Protein AF-A0A7L4CT51-F1 (afdb_monomer_lite)

Structure (mmCIF, N/CA/C/O backbone):
data_AF-A0A7L4CT51-F1
#
_entry.id   AF-A0A7L4CT51-F1
#
loop_
_atom_site.group_PDB
_atom_site.id
_atom_site.type_symbol
_atom_site.label_atom_id
_atom_site.label_alt_id
_atom_site.label_comp_id
_atom_site.label_asym_id
_atom_site.label_entity_id
_atom_site.label_seq_id
_atom_site.pdbx_PDB_ins_code
_atom_site.Cartn_x
_atom_site.Cartn_y
_atom_site.Cartn_z
_atom_site.occupancy
_atom_site.B_iso_or_equiv
_atom_site.auth_seq_id
_atom_site.auth_comp_id
_atom_site.auth_asym_id
_atom_site.auth_atom_id
_atom_site.pdbx_PDB_model_num
ATOM 1 N N . MET A 1 1 ? -6.226 12.785 18.447 1.00 63.47 1 MET A N 1
ATOM 2 C CA . MET A 1 1 ? -7.227 12.547 17.384 1.00 63.47 1 MET A CA 1
ATOM 3 C C . MET A 1 1 ? -8.617 12.600 18.006 1.00 63.47 1 MET A C 1
ATOM 5 O O . MET A 1 1 ? -9.149 11.569 18.380 1.00 63.47 1 MET A O 1
ATOM 9 N N . GLU A 1 2 ? -9.180 13.797 18.171 1.00 82.69 2 GLU A N 1
ATOM 10 C CA . GLU A 1 2 ? -10.450 13.997 18.906 1.00 82.69 2 GLU A CA 1
ATOM 11 C C . GLU A 1 2 ? -11.556 14.614 18.039 1.00 82.69 2 GLU A C 1
ATOM 13 O O . GLU A 1 2 ? -12.625 14.982 18.517 1.00 82.69 2 GLU A O 1
ATOM 18 N N . HIS A 1 3 ? -11.321 14.733 16.732 1.00 94.44 3 HIS A N 1
ATOM 19 C CA . HIS A 1 3 ? -12.335 15.248 15.828 1.00 94.44 3 HIS A CA 1
ATOM 20 C C . HIS A 1 3 ? -13.496 14.248 15.705 1.00 94.44 3 HIS A C 1
ATOM 22 O O . HIS A 1 3 ? -13.267 13.063 15.458 1.00 94.44 3 HIS A O 1
ATOM 28 N N . ARG A 1 4 ? -14.744 14.732 15.815 1.00 95.44 4 ARG A N 1
ATOM 29 C CA . ARG A 1 4 ? -15.973 13.908 15.842 1.00 95.44 4 ARG A CA 1
ATOM 30 C C . ARG A 1 4 ? -16.106 12.956 14.654 1.00 95.44 4 ARG A C 1
ATOM 32 O O . ARG A 1 4 ? -16.645 11.871 14.808 1.00 95.44 4 ARG A O 1
ATOM 39 N N . PHE A 1 5 ? -15.581 13.339 13.491 1.00 95.94 5 PHE A N 1
ATOM 40 C CA . PHE A 1 5 ? -15.529 12.470 12.309 1.00 95.94 5 PHE A CA 1
ATOM 41 C C . PHE A 1 5 ? -14.841 11.120 12.586 1.00 95.94 5 PHE A C 1
ATOM 43 O O . PHE A 1 5 ? -15.252 10.100 12.046 1.00 95.94 5 PHE A O 1
ATOM 50 N N . PHE A 1 6 ? -13.833 11.100 13.461 1.00 95.25 6 PHE A N 1
ATOM 51 C CA . PHE A 1 6 ? -13.062 9.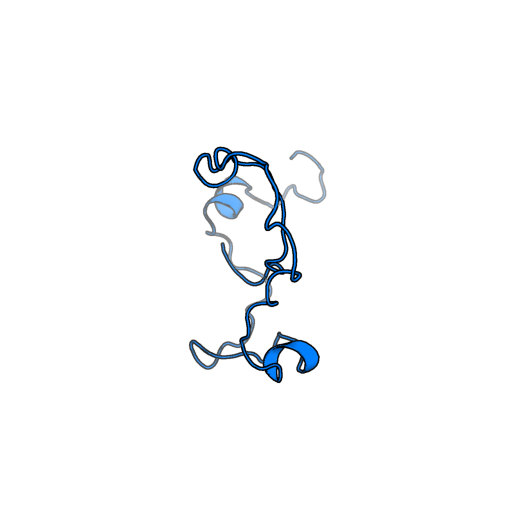905 13.796 1.00 95.25 6 PHE A CA 1
ATOM 52 C C . PHE A 1 6 ? -13.472 9.257 15.123 1.00 95.25 6 PHE A C 1
ATOM 54 O O . PHE A 1 6 ? -12.784 8.352 15.587 1.00 95.25 6 PHE A O 1
ATOM 61 N N . SER A 1 7 ? -14.589 9.673 15.733 1.00 93.62 7 SER A N 1
ATOM 62 C CA . SER A 1 7 ? -15.059 9.071 16.985 1.00 93.62 7 SER A CA 1
ATOM 63 C C . SER A 1 7 ? -15.267 7.549 16.939 1.00 93.62 7 SER A C 1
ATOM 65 O O . SER A 1 7 ? -15.055 6.928 17.977 1.00 93.62 7 SER A O 1
ATOM 67 N N . PRO A 1 8 ? -15.652 6.908 15.811 1.00 93.56 8 PRO A N 1
ATOM 68 C CA . PRO A 1 8 ? -15.782 5.451 15.787 1.00 93.56 8 PRO A CA 1
ATOM 69 C C . PRO A 1 8 ? -14.443 4.718 15.596 1.00 93.56 8 PRO A C 1
ATOM 71 O O . PRO A 1 8 ? -14.426 3.490 15.616 1.00 93.56 8 PRO A O 1
ATOM 74 N N . ILE A 1 9 ? -13.329 5.425 15.375 1.00 94.25 9 ILE A N 1
ATOM 75 C CA . ILE A 1 9 ? -12.037 4.804 15.072 1.00 94.25 9 ILE A CA 1
ATOM 76 C C . ILE A 1 9 ? -11.235 4.601 16.358 1.00 94.25 9 ILE A C 1
ATOM 78 O O . ILE A 1 9 ? -10.823 5.563 17.007 1.00 94.25 9 ILE A O 1
ATOM 82 N N . ASN A 1 10 ? -10.930 3.342 16.682 1.00 95.38 10 ASN A N 1
ATOM 83 C CA . ASN A 1 10 ? -9.881 3.028 17.645 1.00 95.38 10 ASN A CA 1
ATOM 84 C C . ASN A 1 10 ? -8.507 3.127 16.970 1.00 95.38 10 ASN A C 1
ATOM 86 O O . ASN A 1 10 ? -8.092 2.247 16.215 1.00 95.38 10 ASN A O 1
ATOM 90 N N . TRP A 1 11 ? -7.778 4.197 17.268 1.00 94.31 11 TRP A N 1
ATOM 91 C CA . TRP A 1 11 ? -6.474 4.464 16.664 1.00 94.31 11 TRP A CA 1
ATOM 92 C C . TRP A 1 11 ? -5.386 3.464 17.054 1.00 94.31 11 TRP A C 1
ATOM 94 O O . TRP A 1 11 ? -4.483 3.222 16.253 1.00 94.31 11 TRP A O 1
ATOM 104 N N . GLN A 1 12 ? -5.485 2.830 18.226 1.00 96.25 12 GLN A N 1
ATOM 105 C CA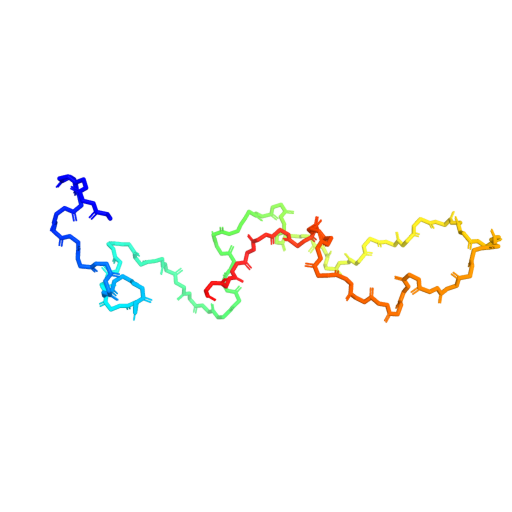 . GLN A 1 12 ? -4.537 1.784 18.609 1.00 96.25 12 GLN A CA 1
ATOM 106 C C . GLN A 1 12 ? -4.662 0.566 17.685 1.00 96.25 12 GLN A C 1
ATOM 108 O O . GLN A 1 12 ? -3.654 -0.008 17.273 1.00 96.25 12 GLN A O 1
ATOM 113 N N . ASP A 1 13 ? -5.890 0.213 17.297 1.00 96.69 13 ASP A N 1
ATOM 114 C CA . ASP A 1 13 ? -6.149 -0.891 16.372 1.00 96.69 13 ASP A CA 1
ATOM 115 C C . ASP A 1 13 ? -5.730 -0.550 14.933 1.00 96.69 13 ASP A C 1
ATOM 117 O O . ASP A 1 13 ? -5.288 -1.438 14.203 1.00 96.69 13 ASP A O 1
ATOM 121 N N . VAL A 1 14 ? -5.797 0.728 14.534 1.00 95.50 14 VAL A N 1
ATOM 122 C CA . VAL A 1 14 ? -5.253 1.205 13.246 1.00 95.50 14 VAL A CA 1
ATOM 123 C C . VAL A 1 14 ? -3.742 0.986 13.190 1.00 95.50 14 VAL A C 1
ATOM 125 O O . VAL A 1 14 ? -3.248 0.349 12.260 1.00 95.50 14 VAL A O 1
ATOM 128 N N . VAL A 1 15 ? -3.006 1.472 14.196 1.00 95.81 15 VAL A N 1
ATOM 129 C CA . VAL A 1 15 ? -1.535 1.361 14.249 1.00 95.81 15 VAL A CA 1
ATOM 130 C C . VAL A 1 15 ? -1.094 -0.101 14.301 1.00 95.81 15 VAL A C 1
ATOM 132 O O . VAL A 1 15 ? -0.120 -0.484 13.659 1.00 95.81 15 VAL A O 1
ATOM 135 N N . GLN A 1 16 ? -1.844 -0.941 15.014 1.00 97.75 16 GLN A N 1
ATOM 136 C CA . GLN A 1 16 ? -1.583 -2.378 15.103 1.00 97.75 16 GLN A CA 1
ATOM 137 C C . GLN A 1 16 ? -2.094 -3.174 13.888 1.00 97.75 16 GLN A C 1
ATOM 139 O O . GLN A 1 16 ? -2.048 -4.402 13.922 1.00 97.75 16 GLN A O 1
ATOM 144 N N . LYS A 1 17 ? -2.579 -2.505 12.827 1.00 96.38 17 LYS A N 1
ATOM 145 C CA . LYS A 1 17 ? -3.117 -3.122 11.598 1.00 96.38 17 LYS A CA 1
ATOM 146 C C . LYS A 1 17 ? -4.220 -4.168 11.884 1.00 96.38 17 LYS A C 1
ATOM 148 O O . LYS A 1 17 ? -4.353 -5.151 11.160 1.00 96.38 17 LYS A O 1
ATOM 153 N N . LYS A 1 18 ? -5.011 -3.965 12.947 1.00 97.19 18 LYS A N 1
ATOM 154 C CA . LYS A 1 18 ? -6.092 -4.871 13.392 1.00 97.19 18 LYS A CA 1
ATOM 155 C C . LYS A 1 18 ? -7.433 -4.594 12.722 1.00 97.19 18 LYS A C 1
ATOM 157 O O . LYS A 1 18 ? -8.255 -5.499 12.603 1.00 97.19 18 LYS A O 1
ATOM 162 N N . LEU A 1 19 ? -7.679 -3.346 12.326 1.00 95.69 19 LEU A N 1
ATOM 163 C CA . LEU A 1 19 ? -8.892 -3.002 11.592 1.00 95.69 19 LEU A CA 1
ATOM 164 C C . LEU A 1 19 ? -8.809 -3.562 10.170 1.00 95.69 19 LEU A C 1
ATOM 166 O O . LEU A 1 19 ? -7.791 -3.419 9.495 1.00 95.69 19 LEU A O 1
ATOM 170 N N . VAL A 1 20 ? -9.897 -4.175 9.704 1.00 94.88 20 VAL A N 1
ATOM 171 C CA . VAL A 1 20 ? -10.002 -4.638 8.318 1.00 94.88 20 VAL A CA 1
ATOM 172 C C . VAL A 1 20 ? -10.165 -3.416 7.407 1.00 94.88 20 VAL A C 1
ATOM 174 O O . VAL A 1 20 ? -11.080 -2.620 7.638 1.00 94.88 20 VAL A O 1
ATOM 177 N N . PRO A 1 21 ? -9.314 -3.235 6.380 1.00 94.62 21 PRO A N 1
ATOM 178 C CA . PRO A 1 21 ? -9.471 -2.128 5.451 1.00 94.62 21 PRO A CA 1
ATOM 179 C C . PRO A 1 21 ? -10.758 -2.307 4.628 1.00 94.62 21 PRO A C 1
ATOM 181 O O . PRO A 1 21 ? -11.089 -3.429 4.238 1.00 94.62 21 PRO A O 1
ATOM 184 N N . PRO A 1 22 ? -11.476 -1.217 4.308 1.00 95.38 22 PRO A N 1
ATOM 185 C CA . PRO A 1 22 ? -12.725 -1.287 3.544 1.00 95.38 22 PRO A CA 1
ATOM 186 C C . PRO A 1 22 ? -12.513 -1.746 2.095 1.00 95.38 22 PRO A C 1
ATOM 188 O O . PRO A 1 22 ? -13.445 -2.214 1.447 1.00 95.38 22 PRO A O 1
ATOM 191 N N . PHE A 1 23 ? -11.287 -1.621 1.585 1.00 96.19 23 PHE A N 1
ATOM 192 C CA . PHE A 1 23 ? -10.887 -2.075 0.265 1.00 96.19 23 PHE A CA 1
ATOM 193 C C . PHE A 1 23 ? -9.671 -2.991 0.382 1.00 96.19 23 PHE A C 1
ATOM 195 O O . PHE A 1 23 ? -8.671 -2.637 1.009 1.00 96.19 23 PHE A O 1
ATOM 202 N N . LYS A 1 24 ? -9.760 -4.161 -0.254 1.00 94.19 24 LYS A N 1
ATOM 203 C CA . LYS A 1 24 ? -8.651 -5.098 -0.411 1.00 94.19 24 LYS A CA 1
ATOM 204 C C . LYS A 1 24 ? -8.327 -5.219 -1.907 1.00 94.19 24 LYS A C 1
ATOM 206 O O . LYS A 1 24 ? -9.161 -5.758 -2.640 1.00 94.19 24 LYS A O 1
ATOM 211 N N . PRO A 1 25 ? -7.164 -4.729 -2.370 1.00 94.81 25 PRO A N 1
ATOM 212 C CA . PRO A 1 25 ? -6.770 -4.867 -3.767 1.00 94.81 25 PRO A CA 1
ATOM 213 C C . PRO A 1 25 ? -6.588 -6.341 -4.140 1.00 94.81 25 PRO A C 1
ATOM 215 O O . PRO A 1 25 ? -6.273 -7.182 -3.294 1.00 94.81 25 PRO A O 1
ATOM 218 N N . GLN A 1 26 ? -6.801 -6.655 -5.416 1.00 95.25 26 GLN A N 1
ATOM 219 C CA . GLN A 1 26 ? -6.617 -8.007 -5.935 1.00 95.25 26 GLN A CA 1
ATOM 220 C C . GLN A 1 26 ? -5.142 -8.223 -6.258 1.00 95.25 26 GLN A C 1
ATOM 222 O O . GLN A 1 26 ? -4.593 -7.492 -7.073 1.00 95.25 26 GLN A O 1
ATOM 227 N N . VAL A 1 27 ? -4.523 -9.233 -5.652 1.00 95.25 27 VAL A N 1
ATOM 228 C CA . VAL A 1 27 ? -3.128 -9.610 -5.912 1.00 95.25 27 VAL A CA 1
ATOM 229 C C . VAL A 1 27 ? -3.119 -11.076 -6.310 1.00 95.25 27 VAL A C 1
ATOM 231 O O . VAL A 1 27 ? -3.595 -11.925 -5.555 1.00 95.25 27 VAL A O 1
ATOM 234 N N . THR A 1 28 ? -2.644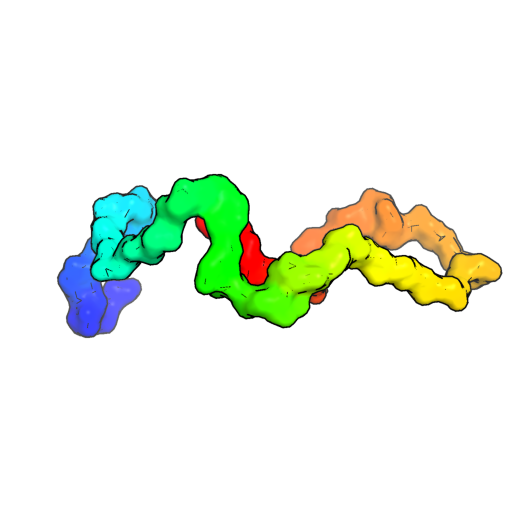 -11.360 -7.518 1.00 95.38 28 THR A N 1
ATOM 235 C CA . THR A 1 28 ? -2.666 -12.713 -8.098 1.00 95.38 28 THR A CA 1
ATOM 236 C C . THR A 1 28 ? -1.332 -13.445 -7.981 1.00 95.38 28 THR A C 1
ATOM 238 O O . THR A 1 28 ? -1.316 -14.674 -7.994 1.00 95.38 28 THR A O 1
ATOM 241 N N . SER A 1 29 ? -0.226 -12.715 -7.826 1.00 96.25 29 SER A N 1
ATOM 242 C CA . SER A 1 29 ? 1.119 -13.262 -7.633 1.00 96.25 29 SER A CA 1
ATOM 243 C C . SER A 1 29 ? 2.027 -12.255 -6.919 1.00 96.25 29 SER A C 1
ATOM 245 O O . SER A 1 29 ? 1.685 -11.082 -6.782 1.00 96.25 29 SER A O 1
ATOM 247 N N . GLU A 1 30 ? 3.205 -12.706 -6.483 1.00 95.88 30 GLU A N 1
ATOM 248 C CA . GLU A 1 30 ? 4.225 -11.850 -5.850 1.00 95.88 30 GLU A CA 1
ATOM 249 C C . GLU A 1 30 ? 4.800 -10.784 -6.797 1.00 95.88 30 GLU A C 1
ATOM 251 O O . GLU A 1 30 ? 5.370 -9.800 -6.338 1.00 95.88 30 GLU A O 1
ATOM 256 N N . ILE A 1 31 ? 4.628 -10.963 -8.110 1.00 93.12 31 ILE A N 1
ATOM 257 C CA . ILE A 1 31 ? 5.103 -10.052 -9.159 1.00 93.12 31 ILE A CA 1
ATOM 258 C C . ILE A 1 31 ? 3.946 -9.328 -9.867 1.00 93.12 31 ILE A C 1
ATOM 260 O O . ILE A 1 31 ? 4.105 -8.870 -10.995 1.00 93.12 31 ILE A O 1
ATOM 264 N N . ASP A 1 32 ? 2.758 -9.272 -9.257 1.00 93.81 32 ASP A N 1
ATOM 265 C CA . ASP A 1 32 ? 1.585 -8.624 -9.852 1.00 93.81 32 ASP A CA 1
ATOM 266 C C . ASP A 1 32 ? 1.776 -7.100 -9.917 1.00 93.81 32 ASP A C 1
ATOM 268 O O . ASP A 1 32 ? 1.810 -6.416 -8.893 1.00 93.81 32 ASP A O 1
ATOM 272 N N . THR A 1 33 ? 1.880 -6.563 -11.134 1.00 95.44 33 THR A N 1
ATOM 273 C CA . THR A 1 33 ? 2.113 -5.136 -11.388 1.00 95.44 33 THR A CA 1
ATOM 274 C C . THR A 1 33 ? 0.863 -4.378 -11.844 1.00 95.44 33 THR A C 1
ATOM 276 O O . THR A 1 33 ? 0.974 -3.244 -12.292 1.00 95.44 33 THR A O 1
ATOM 279 N N . ARG A 1 34 ? -0.348 -4.938 -11.712 1.00 94.50 34 ARG A N 1
ATOM 280 C CA . ARG A 1 34 ? -1.582 -4.344 -12.284 1.00 94.50 34 ARG A CA 1
ATOM 281 C C . ARG A 1 34 ? -1.971 -2.944 -11.793 1.00 94.50 34 ARG A C 1
ATOM 283 O O . ARG A 1 34 ? -2.825 -2.310 -12.400 1.00 94.50 34 ARG A O 1
ATOM 290 N N . TYR A 1 35 ? -1.451 -2.523 -10.641 1.00 95.00 35 TYR A N 1
ATOM 291 C CA . TYR A 1 35 ? -1.712 -1.205 -10.047 1.00 95.00 35 TYR A CA 1
ATOM 292 C C . TYR A 1 35 ? -0.531 -0.238 -10.239 1.00 95.00 35 TYR A C 1
ATOM 294 O O . TYR A 1 35 ? -0.508 0.822 -9.619 1.00 95.00 35 TYR A O 1
ATOM 302 N N . PHE A 1 36 ? 0.452 -0.620 -11.056 1.00 94.19 36 PHE A N 1
ATOM 303 C CA . PHE A 1 36 ? 1.567 0.213 -11.490 1.00 94.19 36 PHE A CA 1
ATOM 304 C C . PHE A 1 36 ? 1.319 0.626 -12.942 1.00 94.19 36 PHE A C 1
ATOM 306 O O . PHE A 1 36 ? 0.821 -0.182 -13.722 1.00 94.19 36 PHE A O 1
ATOM 313 N N . ASP A 1 37 ? 1.692 1.849 -13.315 1.00 95.12 37 ASP A N 1
ATOM 314 C CA . ASP A 1 37 ? 1.553 2.289 -14.703 1.00 95.12 37 ASP A CA 1
ATOM 315 C C . ASP A 1 37 ? 2.520 1.539 -15.630 1.00 95.12 37 ASP A C 1
ATOM 317 O O . ASP A 1 37 ? 3.697 1.322 -15.308 1.00 95.12 37 ASP A O 1
ATOM 321 N N . ASP A 1 38 ? 2.029 1.204 -16.824 1.00 92.12 38 ASP A N 1
ATOM 322 C CA . ASP A 1 38 ? 2.790 0.492 -17.856 1.00 92.12 38 ASP A CA 1
ATOM 323 C C . ASP A 1 38 ? 4.047 1.256 -18.297 1.00 92.12 38 ASP A C 1
ATOM 325 O O . ASP A 1 38 ? 5.046 0.641 -18.670 1.00 92.12 38 ASP A O 1
ATOM 329 N N . GLU A 1 39 ? 4.035 2.592 -18.195 1.00 92.00 39 GLU A N 1
ATOM 330 C CA . GLU A 1 39 ? 5.196 3.443 -18.484 1.00 92.00 39 GLU A CA 1
ATOM 331 C C . GLU A 1 39 ? 6.426 3.045 -17.659 1.00 92.00 39 GLU A C 1
ATOM 333 O O . GLU A 1 39 ? 7.546 3.141 -18.157 1.00 92.00 39 GLU A O 1
ATOM 338 N N . PHE A 1 40 ? 6.232 2.559 -16.430 1.00 88.94 40 PHE A N 1
ATOM 339 C CA . PHE A 1 40 ? 7.326 2.147 -15.552 1.00 88.94 40 PHE A CA 1
ATOM 340 C C . PHE A 1 40 ? 7.600 0.646 -15.625 1.00 88.94 40 PHE A C 1
ATOM 342 O O . PHE A 1 40 ? 8.757 0.235 -15.579 1.00 88.94 40 PHE A O 1
ATOM 349 N N . THR A 1 41 ? 6.568 -0.190 -15.757 1.00 92.94 41 THR A N 1
ATOM 350 C CA . THR A 1 41 ? 6.744 -1.655 -15.769 1.00 92.94 41 THR A CA 1
ATOM 351 C C . THR A 1 41 ? 7.328 -2.169 -17.089 1.00 92.94 41 THR A C 1
ATOM 353 O O . THR A 1 41 ? 7.959 -3.226 -17.101 1.00 92.94 41 THR A O 1
ATOM 356 N N . ALA A 1 42 ? 7.183 -1.412 -18.184 1.00 90.44 42 ALA A N 1
ATOM 357 C CA . ALA A 1 42 ? 7.791 -1.719 -19.479 1.00 90.44 42 ALA A CA 1
ATOM 358 C C . ALA A 1 42 ? 9.264 -1.278 -19.596 1.00 90.44 42 ALA A C 1
ATOM 360 O O . ALA A 1 42 ? 9.936 -1.634 -20.568 1.00 90.44 42 ALA A O 1
ATOM 361 N N . GLN A 1 43 ? 9.781 -0.493 -18.643 1.00 88.31 43 GLN A N 1
ATOM 362 C CA . GLN A 1 43 ? 11.165 -0.021 -18.677 1.00 88.31 43 GLN A CA 1
ATOM 363 C C . GLN A 1 43 ? 12.148 -1.133 -18.310 1.00 88.31 43 GLN A C 1
ATOM 365 O O . GLN A 1 43 ? 11.919 -1.946 -17.414 1.00 88.31 43 GLN A O 1
ATOM 370 N N . SER A 1 44 ? 13.303 -1.142 -18.977 1.00 88.12 44 SER A N 1
ATOM 371 C CA . SER A 1 44 ? 14.418 -1.989 -18.566 1.00 88.12 44 SER A CA 1
ATOM 372 C C . SER A 1 44 ? 14.979 -1.498 -17.236 1.00 88.12 44 SER A C 1
ATOM 374 O O . SER A 1 44 ? 15.309 -0.321 -17.097 1.00 88.12 44 SER A O 1
ATOM 376 N N . ILE A 1 45 ? 15.174 -2.412 -16.286 1.00 86.12 45 ILE A N 1
ATOM 377 C CA . ILE A 1 45 ? 15.805 -2.107 -15.000 1.00 86.12 45 ILE A CA 1
ATOM 378 C C . ILE A 1 45 ? 17.260 -1.714 -15.271 1.00 86.12 45 ILE A C 1
ATOM 380 O O . ILE A 1 45 ? 18.102 -2.556 -15.579 1.00 86.12 45 ILE A O 1
ATOM 384 N N . THR A 1 46 ? 17.557 -0.420 -15.240 1.00 86.38 46 THR A N 1
ATOM 385 C CA . THR A 1 46 ? 18.890 0.117 -15.530 1.00 86.38 46 THR A CA 1
ATOM 386 C C . THR A 1 46 ? 19.198 1.248 -14.563 1.00 86.38 46 THR A C 1
ATOM 388 O O . THR A 1 46 ? 18.340 2.066 -14.250 1.00 86.38 46 THR A O 1
ATOM 391 N N . ILE A 1 47 ? 20.436 1.280 -14.074 1.00 81.69 47 ILE A N 1
ATOM 392 C CA . ILE A 1 47 ? 20.934 2.375 -13.242 1.00 81.69 47 ILE A CA 1
ATOM 393 C C . ILE A 1 47 ? 21.330 3.511 -14.182 1.00 81.69 47 ILE A C 1
ATOM 395 O O . ILE A 1 47 ? 22.082 3.276 -15.130 1.00 81.69 47 ILE A O 1
ATOM 399 N N . THR A 1 48 ? 20.857 4.730 -13.916 1.00 82.38 48 THR A N 1
ATOM 400 C CA . THR A 1 48 ? 21.328 5.923 -14.628 1.00 82.38 48 THR A C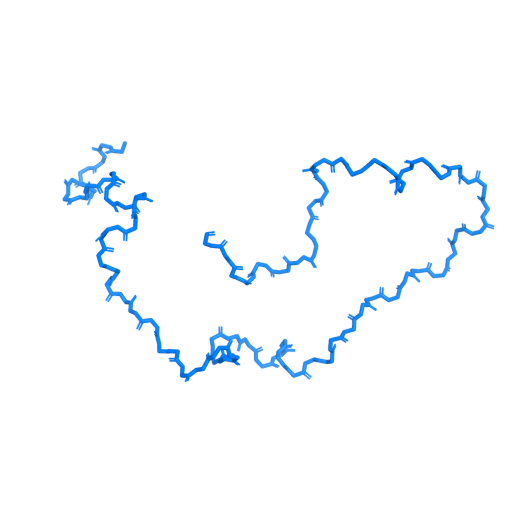A 1
ATOM 401 C C . THR A 1 48 ? 22.853 5.988 -14.510 1.00 82.38 48 THR A C 1
ATOM 403 O O . THR A 1 48 ? 23.362 6.054 -13.386 1.00 82.38 48 THR A O 1
ATOM 406 N N . PRO A 1 49 ? 23.605 5.904 -15.624 1.00 81.19 49 PRO A N 1
ATOM 407 C CA . PRO A 1 49 ? 25.056 5.942 -15.558 1.00 81.19 49 PRO A CA 1
ATOM 408 C C . PRO A 1 49 ? 25.499 7.275 -14.942 1.00 81.19 49 PRO A C 1
ATOM 410 O O . PRO A 1 49 ? 24.873 8.298 -15.217 1.00 81.19 49 PRO A O 1
ATOM 413 N N . PRO A 1 50 ? 26.560 7.283 -14.116 1.00 75.31 50 PRO A N 1
ATOM 414 C CA . PRO A 1 50 ? 27.068 8.522 -13.550 1.00 75.31 50 PRO A CA 1
ATOM 415 C C . PRO A 1 50 ? 27.494 9.461 -14.680 1.00 75.31 50 PRO A C 1
ATOM 417 O O . PRO A 1 50 ? 28.082 9.014 -15.674 1.00 75.31 50 PRO A O 1
ATOM 420 N N . ASP A 1 51 ? 27.216 10.754 -14.521 1.00 74.88 51 ASP A N 1
ATOM 421 C CA . ASP A 1 51 ? 27.685 11.768 -15.457 1.00 74.88 51 ASP A CA 1
ATOM 422 C C . ASP A 1 51 ? 29.208 11.649 -15.598 1.00 74.88 51 ASP A C 1
ATOM 424 O O . ASP A 1 51 ? 29.961 11.605 -14.620 1.00 74.88 51 ASP A O 1
ATOM 428 N N . ARG A 1 52 ? 29.689 11.521 -16.839 1.00 67.56 52 ARG A N 1
ATOM 429 C CA . ARG A 1 52 ? 31.126 11.465 -17.110 1.00 67.56 52 ARG A CA 1
ATOM 430 C C . ARG A 1 52 ? 31.722 12.837 -16.813 1.00 67.56 52 ARG A C 1
ATOM 432 O O . ARG A 1 52 ? 31.674 13.694 -17.687 1.00 67.56 52 ARG A O 1
ATOM 439 N N . CYS A 1 53 ? 32.270 13.010 -15.611 1.00 54.16 53 CYS A N 1
ATOM 440 C CA . CYS A 1 53 ? 33.517 13.718 -15.296 1.00 54.16 53 CYS A CA 1
ATOM 441 C C . CYS A 1 53 ? 33.533 14.159 -13.829 1.00 54.16 53 CYS A C 1
ATOM 443 O O . CYS A 1 53 ? 32.949 15.173 -13.487 1.00 54.16 53 CYS A O 1
ATOM 445 N N . GLU A 1 54 ? 34.329 13.479 -13.005 1.00 46.84 54 GLU A N 1
ATOM 446 C CA . GLU A 1 54 ? 35.014 14.117 -11.873 1.00 46.84 54 GLU A CA 1
ATOM 447 C C . GLU A 1 54 ? 36.352 13.405 -11.630 1.00 46.84 54 GLU A C 1
ATOM 449 O O . GLU A 1 54 ? 36.684 12.888 -10.568 1.00 46.84 54 GLU A O 1
ATOM 454 N N . CYS A 1 55 ? 37.161 13.352 -12.689 1.00 52.75 55 CYS A N 1
ATOM 455 C CA . CYS A 1 55 ? 38.576 13.021 -12.589 1.00 52.75 55 CYS A CA 1
ATOM 456 C C . CYS A 1 55 ? 39.381 14.311 -12.429 1.00 52.75 55 CYS A C 1
ATOM 458 O O . CYS A 1 55 ? 40.180 14.623 -13.305 1.00 52.75 55 CYS A O 1
ATOM 460 N N . GLN A 1 56 ? 39.150 15.084 -11.364 1.00 48.00 56 GLN A N 1
ATOM 461 C CA . GLN A 1 56 ? 40.095 16.113 -10.918 1.00 48.00 56 GLN A CA 1
ATOM 462 C C . GLN A 1 56 ? 39.755 16.612 -9.502 1.00 48.00 56 GLN A C 1
ATOM 464 O O . GLN A 1 56 ? 39.049 17.591 -9.309 1.00 48.00 56 GLN A O 1
ATOM 469 N N . GLY A 1 57 ? 40.332 15.946 -8.497 1.00 51.16 57 GLY A N 1
ATOM 470 C CA . GLY A 1 57 ? 40.904 16.664 -7.354 1.00 51.16 57 GLY A CA 1
ATOM 471 C C . GLY A 1 57 ? 40.127 16.774 -6.040 1.00 51.16 57 GLY A C 1
ATOM 472 O O . GLY A 1 57 ? 40.684 17.382 -5.131 1.00 51.16 57 GLY A O 1
ATOM 473 N N . HIS A 1 58 ? 38.934 16.196 -5.863 1.00 49.16 58 HIS A N 1
ATOM 474 C CA . HIS A 1 58 ? 38.288 16.204 -4.541 1.00 49.16 58 HIS A CA 1
ATOM 475 C C . HIS A 1 58 ? 38.510 14.883 -3.793 1.00 49.16 58 HIS A C 1
ATOM 477 O O . HIS A 1 58 ? 38.272 13.805 -4.350 1.00 49.16 58 HIS A O 1
ATOM 483 N N . PRO A 1 59 ? 39.004 14.917 -2.547 1.00 49.38 59 PRO A N 1
ATOM 484 C CA . PRO A 1 59 ? 39.260 13.697 -1.827 1.00 49.38 59 PRO A CA 1
ATOM 485 C C . PRO A 1 59 ? 37.972 13.031 -1.317 1.00 49.38 59 PRO A C 1
ATOM 487 O O . PRO A 1 59 ? 37.026 13.647 -0.834 1.00 49.38 59 PRO A O 1
ATOM 490 N N . LYS A 1 60 ? 37.980 11.710 -1.473 1.00 61.59 60 LYS A N 1
ATOM 491 C CA . LYS A 1 60 ? 36.885 10.756 -1.317 1.00 61.59 60 LYS A CA 1
ATOM 492 C C . LYS A 1 60 ? 36.512 10.533 0.157 1.00 61.59 60 LYS A C 1
ATOM 494 O O . LYS A 1 60 ? 36.787 9.463 0.696 1.00 61.59 60 LYS A O 1
ATOM 499 N N . TRP A 1 61 ? 35.903 11.514 0.819 1.00 48.75 61 TRP A N 1
ATOM 500 C CA . TRP A 1 61 ? 35.294 11.313 2.150 1.00 48.75 61 TRP A CA 1
ATOM 501 C C . TRP A 1 61 ? 33.764 11.242 2.100 1.00 48.75 61 TRP A C 1
ATOM 503 O O . TRP A 1 61 ? 33.161 10.559 2.925 1.00 48.75 61 TRP A O 1
ATOM 513 N N . ASP A 1 62 ? 33.141 11.842 1.085 1.00 55.44 62 ASP A N 1
ATOM 514 C CA . ASP A 1 62 ? 31.675 11.908 0.968 1.00 55.44 62 ASP A CA 1
ATOM 515 C C . ASP A 1 62 ? 31.031 10.581 0.526 1.00 55.44 62 ASP A C 1
ATOM 517 O O . ASP A 1 62 ? 29.817 10.420 0.579 1.00 55.44 62 ASP A O 1
ATOM 521 N N . LEU A 1 63 ? 31.842 9.590 0.136 1.00 57.22 63 LEU A N 1
ATOM 522 C CA . LEU A 1 63 ? 31.374 8.249 -0.241 1.00 57.22 63 LEU A CA 1
ATOM 523 C C . LEU A 1 63 ? 31.492 7.207 0.883 1.00 57.22 63 LEU A C 1
ATOM 525 O O . LEU A 1 63 ? 31.157 6.046 0.656 1.00 57.22 63 LEU A O 1
ATOM 529 N N . LEU A 1 64 ? 31.979 7.580 2.075 1.00 54.22 64 LEU A N 1
ATOM 530 C CA . LEU A 1 64 ? 32.118 6.648 3.209 1.00 54.22 64 LEU A CA 1
ATOM 531 C C . LEU A 1 64 ? 31.283 7.014 4.439 1.00 54.22 64 LEU A C 1
ATOM 533 O O . LEU A 1 64 ? 31.205 6.214 5.369 1.00 54.22 64 LEU A O 1
ATOM 537 N N . LEU A 1 65 ? 30.602 8.159 4.439 1.00 48.47 65 LEU A N 1
ATOM 538 C CA . LEU A 1 65 ? 29.628 8.497 5.470 1.00 48.47 65 LEU A CA 1
ATOM 539 C C . LEU A 1 65 ? 28.248 8.583 4.830 1.00 48.47 65 LEU A C 1
ATOM 541 O O . LEU A 1 65 ? 27.843 9.620 4.316 1.00 48.47 65 LEU A O 1
ATOM 545 N N . GLY A 1 66 ? 27.510 7.473 4.889 1.00 52.50 66 GLY A N 1
ATOM 546 C CA . GLY A 1 66 ? 26.060 7.527 4.782 1.00 52.50 66 GLY A CA 1
ATOM 547 C C . GLY A 1 66 ? 25.536 8.482 5.851 1.00 52.50 66 GLY A C 1
ATOM 548 O O . GLY A 1 66 ? 25.504 8.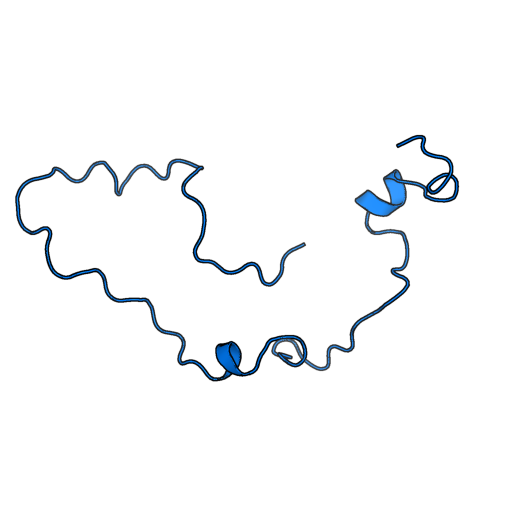135 7.031 1.00 52.50 66 GLY A O 1
ATOM 549 N N . HIS A 1 67 ? 25.172 9.695 5.439 1.00 42.78 67 HIS A N 1
ATOM 550 C CA . HIS A 1 67 ? 24.454 10.643 6.277 1.00 42.78 67 HIS A CA 1
ATOM 551 C C . HIS A 1 67 ? 22.950 10.508 5.980 1.00 42.78 67 HIS A C 1
ATOM 553 O O . HIS A 1 67 ? 22.575 10.377 4.813 1.00 42.78 67 HIS A O 1
ATOM 559 N N . PRO A 1 68 ? 22.059 10.513 6.988 1.00 43.25 68 PRO A N 1
ATOM 560 C CA . PRO A 1 68 ? 20.758 9.831 6.922 1.00 43.25 68 PRO A CA 1
ATOM 561 C C . PRO A 1 68 ? 19.659 10.579 6.143 1.00 43.25 68 PRO A C 1
ATOM 563 O O . PRO A 1 68 ? 18.477 10.377 6.410 1.00 43.25 68 PRO A O 1
ATOM 566 N N . SER A 1 69 ? 20.008 11.521 5.263 1.00 45.59 69 SER A N 1
ATOM 567 C CA . SER A 1 69 ? 19.098 12.627 4.921 1.00 45.59 69 SER A CA 1
ATOM 568 C C . SER A 1 69 ? 19.041 13.038 3.449 1.00 45.59 69 SER A C 1
ATOM 570 O O . SER A 1 69 ? 18.314 13.977 3.141 1.00 45.59 69 SER A O 1
ATOM 572 N N . THR A 1 70 ? 19.728 12.375 2.517 1.00 45.38 70 THR A N 1
ATOM 573 C CA . THR A 1 70 ? 19.596 12.721 1.091 1.00 45.38 70 THR A CA 1
ATOM 574 C C . THR A 1 70 ? 18.548 11.853 0.406 1.00 45.38 70 THR A C 1
ATOM 576 O O . THR A 1 70 ? 18.715 10.675 0.101 1.00 45.38 70 THR A O 1
ATOM 579 N N . PHE A 1 71 ? 17.409 12.510 0.250 1.00 40.41 71 PHE A N 1
ATOM 580 C CA . PHE A 1 71 ? 16.146 12.059 -0.286 1.00 40.41 71 PHE A CA 1
ATOM 581 C C . PHE A 1 71 ? 16.208 11.745 -1.796 1.00 40.41 71 PHE A C 1
ATOM 583 O O . PHE A 1 71 ? 16.522 12.608 -2.606 1.00 40.41 71 PHE A O 1
ATOM 590 N N . PHE A 1 72 ? 15.799 10.513 -2.111 1.00 37.53 72 PHE A N 1
ATOM 591 C CA . PHE A 1 72 ? 14.928 10.085 -3.215 1.00 37.53 72 PHE A CA 1
ATOM 592 C C . PHE A 1 72 ? 15.340 10.316 -4.682 1.00 37.53 72 PHE A C 1
ATOM 594 O O . PHE A 1 72 ? 15.083 11.353 -5.279 1.00 37.53 72 PHE A O 1
ATOM 601 N N . SER A 1 73 ? 15.707 9.206 -5.330 1.00 36.84 73 SER A N 1
ATOM 602 C CA . SER A 1 73 ? 14.918 8.731 -6.477 1.00 36.84 73 SER A CA 1
ATOM 603 C C . SER A 1 73 ? 14.714 7.214 -6.387 1.00 36.84 73 SER A C 1
ATOM 605 O O . SER A 1 73 ? 15.146 6.433 -7.225 1.00 36.84 73 SER A O 1
ATOM 607 N N . TYR A 1 74 ? 14.086 6.783 -5.295 1.00 39.44 74 TYR A N 1
ATOM 608 C CA . TYR A 1 74 ? 13.295 5.560 -5.294 1.00 39.44 74 TYR A CA 1
ATOM 609 C C . TYR A 1 74 ? 11.860 6.044 -5.232 1.00 39.44 74 TYR A C 1
ATOM 611 O O . TYR A 1 74 ? 11.397 6.438 -4.165 1.00 39.44 74 TYR A O 1
ATOM 619 N N . ASN A 1 75 ? 11.184 6.122 -6.379 1.00 39.88 75 ASN A N 1
ATOM 620 C CA . ASN A 1 75 ? 9.748 6.355 -6.364 1.00 39.88 75 ASN A CA 1
ATOM 621 C C . ASN A 1 75 ? 9.128 5.331 -5.415 1.00 39.88 75 ASN A C 1
ATOM 623 O O . ASN A 1 75 ? 9.367 4.130 -5.542 1.00 39.88 75 ASN A O 1
ATOM 627 N N . LEU A 1 76 ? 8.427 5.857 -4.410 1.00 46.09 76 LEU A N 1
ATOM 628 C CA . LEU A 1 76 ? 7.720 5.100 -3.397 1.00 46.09 76 LEU A CA 1
ATOM 629 C C . LEU A 1 76 ? 6.814 4.093 -4.089 1.00 46.09 76 LEU A C 1
ATOM 631 O O . LEU A 1 76 ? 5.729 4.450 -4.545 1.00 46.09 76 LEU A O 1
ATOM 635 N N . ILE A 1 77 ? 7.212 2.829 -4.106 1.00 48.72 77 ILE A N 1
ATOM 636 C CA . ILE A 1 77 ? 6.248 1.766 -4.297 1.00 48.72 77 ILE A CA 1
ATOM 637 C C . ILE A 1 77 ? 6.578 0.649 -3.321 1.00 48.72 77 ILE A C 1
ATOM 639 O O . ILE A 1 77 ? 7.545 -0.086 -3.473 1.00 48.72 77 ILE A O 1
ATOM 643 N N . PHE A 1 78 ? 5.713 0.589 -2.309 1.00 42.00 78 PHE A N 1
ATOM 644 C CA . PHE A 1 78 ? 5.585 -0.431 -1.278 1.00 42.00 78 PHE A CA 1
ATOM 645 C C . PHE A 1 78 ? 6.665 -0.447 -0.192 1.00 42.00 78 PHE A C 1
ATOM 647 O O . PHE A 1 78 ? 7.825 -0.741 -0.440 1.00 42.00 78 PHE A O 1
ATOM 654 N N . LEU A 1 79 ? 6.220 -0.149 1.034 1.00 33.81 79 LEU A N 1
ATOM 655 C CA . LEU A 1 79 ? 6.401 -0.893 2.297 1.00 33.81 79 LEU A CA 1
ATOM 656 C C . LEU A 1 79 ? 5.995 0.087 3.424 1.00 33.81 79 LEU A C 1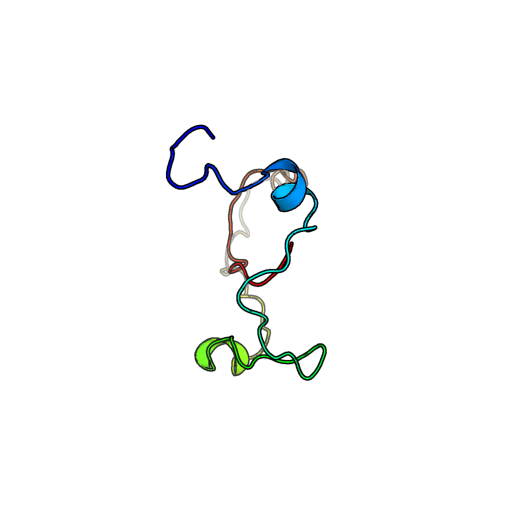
ATOM 658 O O . LEU A 1 79 ? 6.548 1.176 3.530 1.00 33.81 79 LEU A O 1
ATOM 662 N N . SER A 1 80 ? 4.825 -0.078 4.056 1.00 40.50 80 SER A N 1
ATOM 663 C CA . SER A 1 80 ? 4.515 -1.033 5.142 1.00 40.50 80 SER A CA 1
ATOM 664 C C . SER A 1 80 ? 5.370 -0.854 6.384 1.00 40.50 80 SER A C 1
ATOM 666 O O . SER A 1 80 ? 6.585 -1.097 6.285 1.00 40.50 80 SER A O 1
#

InterPro domains:
  IPR000961 AGC-kinase, C-terminal [PS51285] (7-80)
  IPR000961 AGC-kinase, C-terminal [SM00133] (7-62)
  IPR017892 Protein kinase, C-terminal [PF00433] (27-52)

Radius of gyration: 21.67 Å; chains: 1; bounding box: 57×30×38 Å

Secondary structure (DSSP, 8-state):
---GGGTT--HHHHHTT-SPPS------STT--TTS-HHHHTS---PPPPPS---SS--S-TTT---TT---SS------

Foldseek 3Di:
DPPPVCVVDDVVCVVVVNDDDPDDDDDDDPPDCPVPDPVPVVDDPDDDDPDPDDPDDDDPPVVPDPDPDDDDDPPDDDDD

Sequence (80 aa):
MEHRFFSPINWQDVVQKKLVPPFKPQVTSEIDTRYFDDEFTAQSITITPPDRCECQGHPKWDLLLGHPSTFFSYNLIFLS

pLDDT: mean 75.74, std 22.37, range [33.81, 97.75]

Organism: NCBI:txid382315